Protein AF-A0A0F3GSR8-F1 (afdb_monomer_lite)

Foldseek 3Di:
DPDDDPDPCPVVVLVVVCVVVVWFEFEAEAAQPDDLCLAAWDFDQDPVVRDTDTDGHRQQTQEYEYEALVRYDPNNNVSSVCCVVVQWHDDPNDIGHHDPPHYYDYYHDPVPPVPDDDD

Organism: NCBI:txid29290

Secondary structure (DSSP, 8-state):
-----TTSSHHHHHHHHHHHHT--EEEEE--TT--HHHHHEEEEEETTTTEEEEEE-GGGSSEEEEETGGGS-HHHHHHHHHHHHHSEEEETTEEEEPPSS-EEEE---TT--TTPPP-

Radius of gyration: 15.31 Å; chains: 1; bounding box: 46×34×35 Å

Sequence (119 aa):
MIEDLPGLGKTTMAIGIAKSLGLGFGRVQCTSDLLPSDITGLSIYNKNKGEFEFHQGPIFNNIVLVDEINRATPKTQSALLEAMGEKQVTIEEKTYQLSRPFFVLATQNPLEQYGTFPL

pLDDT: mean 87.06, std 16.87, range [39.03, 98.31]

InterPro domains:
  IPR011703 ATPase, AAA-3 [PF07726] (1-119)
  IPR027417 P-loop containing nucleoside triphosphate hydrolase [G3DSA:3.40.50.300] (1-119)
  IPR027417 P-loop containing nucleoside triphosphate hydrolase [SSF52540] (3-117)
  IPR050764 CbbQ/NirQ/NorQ/GpvN [PTHR42759] (1-119)

Structure (mmCIF, N/CA/C/O backbone):
data_AF-A0A0F3GSR8-F1
#
_entry.id   AF-A0A0F3GSR8-F1
#
loop_
_atom_site.group_PDB
_atom_site.id
_atom_site.type_symbol
_atom_site.label_atom_id
_atom_site.label_alt_id
_atom_site.label_comp_id
_atom_site.label_asym_id
_atom_site.label_entity_id
_atom_site.label_seq_id
_atom_site.pdbx_PDB_ins_code
_atom_site.Cartn_x
_atom_site.Cartn_y
_atom_site.Cartn_z
_atom_site.occupancy
_atom_site.B_iso_or_equiv
_atom_site.auth_seq_id
_atom_site.auth_comp_id
_atom_site.auth_asym_id
_atom_site.auth_atom_id
_atom_site.pdbx_PDB_model_num
ATOM 1 N N . MET A 1 1 ? 15.807 -5.949 -3.031 1.00 44.47 1 MET A N 1
ATOM 2 C CA . MET A 1 1 ? 15.237 -5.289 -4.223 1.00 44.47 1 MET A CA 1
ATOM 3 C C . MET A 1 1 ? 15.493 -6.193 -5.412 1.00 44.47 1 MET A C 1
ATOM 5 O O . MET A 1 1 ? 16.563 -6.784 -5.461 1.00 44.47 1 MET A O 1
ATOM 9 N N . ILE A 1 2 ? 14.511 -6.382 -6.296 1.00 39.03 2 ILE A N 1
ATOM 10 C CA . ILE A 1 2 ? 14.761 -7.046 -7.580 1.00 39.03 2 ILE A CA 1
ATOM 11 C C . ILE A 1 2 ? 15.041 -5.919 -8.570 1.00 39.03 2 ILE A C 1
ATOM 13 O O . ILE A 1 2 ? 14.111 -5.334 -9.119 1.00 39.03 2 ILE A O 1
ATOM 17 N N . GLU A 1 3 ? 16.314 -5.575 -8.721 1.00 41.28 3 GLU A N 1
ATOM 18 C CA . GLU A 1 3 ? 16.779 -4.707 -9.801 1.00 41.28 3 GLU A CA 1
ATOM 19 C C . GLU A 1 3 ? 16.668 -5.501 -11.101 1.00 41.28 3 GLU A C 1
ATOM 21 O O . GLU A 1 3 ? 17.432 -6.441 -11.285 1.00 41.28 3 GLU A O 1
ATOM 26 N N . ASP A 1 4 ? 15.684 -5.214 -11.962 1.00 49.75 4 ASP A N 1
ATOM 27 C CA . ASP A 1 4 ? 15.815 -5.567 -13.381 1.00 49.75 4 ASP A CA 1
ATOM 28 C C . ASP A 1 4 ? 14.715 -5.002 -14.284 1.00 49.75 4 ASP A C 1
ATOM 30 O O . ASP A 1 4 ? 13.598 -4.736 -13.829 1.00 49.75 4 ASP A O 1
ATOM 34 N N . LEU A 1 5 ? 15.059 -4.894 -15.575 1.00 41.03 5 LEU A N 1
ATOM 35 C CA . LEU A 1 5 ? 14.320 -4.235 -16.658 1.00 41.03 5 LEU A CA 1
ATOM 36 C C . LEU A 1 5 ? 12.787 -4.469 -16.645 1.00 41.03 5 LEU A C 1
ATOM 38 O O . LEU A 1 5 ? 12.317 -5.596 -16.426 1.00 41.03 5 LEU A O 1
ATOM 42 N N . PRO A 1 6 ? 11.984 -3.432 -16.968 1.00 47.59 6 PRO A N 1
ATOM 43 C CA . PRO A 1 6 ? 10.538 -3.567 -17.134 1.00 47.59 6 PRO A CA 1
ATOM 44 C C . PRO A 1 6 ? 10.194 -4.613 -18.210 1.00 47.59 6 PRO A C 1
ATOM 46 O O . PRO A 1 6 ? 10.776 -4.623 -19.290 1.00 47.59 6 PRO A O 1
ATOM 49 N N . GLY A 1 7 ? 9.225 -5.494 -17.919 1.00 54.94 7 GLY A N 1
ATOM 50 C CA . GLY A 1 7 ? 8.676 -6.457 -18.892 1.00 54.94 7 GLY A CA 1
ATOM 51 C C . GLY A 1 7 ? 8.938 -7.947 -18.627 1.00 54.94 7 GLY A C 1
ATOM 52 O O . GLY A 1 7 ? 8.353 -8.784 -19.304 1.00 54.94 7 GLY A O 1
ATOM 53 N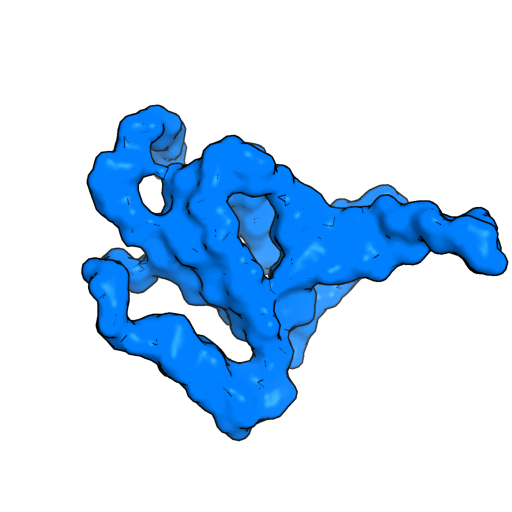 N . LEU A 1 8 ? 9.720 -8.323 -17.608 1.00 57.62 8 LEU A N 1
ATOM 54 C CA . LEU A 1 8 ? 10.067 -9.733 -17.319 1.00 57.62 8 LEU A CA 1
ATOM 55 C C . LEU A 1 8 ? 8.988 -10.536 -16.554 1.00 57.62 8 LEU A C 1
ATOM 57 O O . LEU A 1 8 ? 9.291 -11.501 -15.859 1.00 57.62 8 LEU A O 1
ATOM 61 N N . GLY A 1 9 ? 7.715 -10.138 -16.633 1.00 68.75 9 GLY A N 1
ATOM 62 C CA . GLY A 1 9 ? 6.607 -10.918 -16.067 1.00 68.75 9 GLY A CA 1
ATOM 63 C C . GLY A 1 9 ? 6.501 -10.923 -14.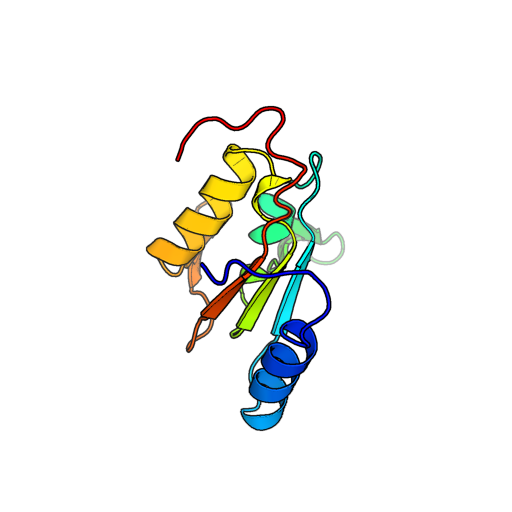536 1.00 68.75 9 GLY A C 1
ATOM 64 O O . GLY A 1 9 ? 5.733 -11.715 -13.998 1.00 68.75 9 GLY A O 1
ATOM 65 N N . LYS A 1 10 ? 7.204 -10.036 -13.815 1.00 73.44 10 LYS A N 1
ATOM 66 C CA . LYS A 1 10 ? 7.125 -9.929 -12.339 1.00 73.44 10 LYS A CA 1
ATOM 67 C C . LYS A 1 10 ? 5.693 -9.659 -11.858 1.00 73.44 10 LYS A C 1
ATOM 69 O O . LYS A 1 10 ? 5.228 -10.290 -10.914 1.00 73.44 10 LYS A O 1
ATOM 74 N N . THR A 1 11 ? 4.965 -8.796 -12.568 1.00 79.88 11 THR A N 1
ATOM 75 C CA . THR A 1 11 ? 3.533 -8.551 -12.342 1.00 79.88 11 THR A CA 1
ATOM 76 C C . THR A 1 11 ? 2.715 -9.824 -12.536 1.00 79.88 11 THR A C 1
ATOM 78 O O . THR A 1 11 ? 1.933 -10.197 -11.667 1.00 79.88 11 THR A O 1
ATOM 81 N N . THR A 1 12 ? 2.936 -10.534 -13.644 1.00 83.81 12 THR A N 1
ATOM 82 C CA . THR A 1 12 ? 2.255 -11.799 -13.949 1.00 83.81 12 THR A CA 1
ATOM 83 C C . THR A 1 12 ? 2.541 -12.862 -12.892 1.00 83.81 12 THR A C 1
ATOM 85 O O . THR A 1 12 ? 1.628 -13.564 -12.469 1.00 83.81 12 THR A O 1
ATOM 88 N N . MET A 1 13 ? 3.782 -12.948 -12.414 1.00 84.12 13 MET A N 1
ATOM 89 C CA . MET A 1 13 ? 4.193 -13.872 -11.362 1.00 84.12 13 MET A CA 1
ATOM 90 C C . MET A 1 13 ? 3.536 -13.527 -10.022 1.00 84.12 13 MET A C 1
ATOM 92 O O . MET A 1 13 ? 2.957 -14.410 -9.398 1.00 84.12 13 MET A O 1
ATOM 96 N N . ALA A 1 14 ? 3.556 -12.260 -9.596 1.00 85.88 14 ALA A N 1
ATOM 97 C CA . ALA A 1 14 ? 2.923 -11.830 -8.348 1.00 85.88 14 ALA A CA 1
ATOM 98 C C . ALA A 1 14 ? 1.408 -12.097 -8.352 1.00 85.88 14 ALA A C 1
ATOM 100 O O . ALA A 1 14 ? 0.872 -12.655 -7.394 1.00 85.88 14 ALA A O 1
ATOM 101 N N . ILE A 1 15 ? 0.731 -11.781 -9.462 1.00 87.81 15 ILE A N 1
ATOM 102 C CA . ILE A 1 15 ? -0.694 -12.082 -9.655 1.00 87.81 15 ILE A CA 1
ATOM 103 C C . ILE A 1 15 ? -0.931 -13.598 -9.676 1.00 87.81 15 ILE A C 1
ATOM 105 O O . ILE A 1 15 ? -1.897 -14.078 -9.086 1.00 87.81 15 ILE A O 1
ATOM 109 N N . GLY A 1 16 ? -0.061 -14.361 -10.344 1.00 89.69 16 GLY A N 1
ATOM 110 C CA . GLY A 1 16 ? -0.143 -15.818 -10.419 1.00 89.69 16 GLY A CA 1
ATOM 111 C C . GLY A 1 16 ? -0.030 -16.480 -9.047 1.00 89.69 16 GLY A C 1
ATOM 112 O O . GLY A 1 16 ? -0.853 -17.333 -8.718 1.00 89.69 16 GLY A O 1
ATOM 113 N N . ILE A 1 17 ? 0.926 -16.042 -8.223 1.00 87.81 17 ILE A N 1
ATOM 114 C CA . ILE A 1 17 ? 1.099 -16.512 -6.841 1.00 87.81 17 ILE A CA 1
ATOM 115 C C . ILE A 1 17 ? -0.133 -16.154 -6.010 1.00 87.81 17 ILE A C 1
ATOM 117 O O . ILE A 1 17 ? -0.684 -17.030 -5.346 1.00 87.81 17 ILE A O 1
ATOM 121 N N . ALA A 1 18 ? -0.600 -14.901 -6.084 1.00 92.06 18 ALA A N 1
ATOM 122 C CA . ALA A 1 18 ? -1.768 -14.453 -5.332 1.00 92.06 18 ALA A CA 1
ATOM 123 C C . ALA A 1 18 ? -2.997 -15.316 -5.647 1.00 92.06 18 ALA A C 1
ATOM 125 O O . ALA A 1 18 ? -3.610 -15.887 -4.749 1.00 92.06 18 ALA A O 1
ATOM 126 N N . LYS A 1 19 ? -3.300 -15.497 -6.938 1.00 92.44 19 LYS A N 1
ATOM 127 C CA . LYS A 1 19 ? -4.430 -16.318 -7.391 1.00 92.44 19 LYS A CA 1
ATOM 128 C C . LYS A 1 19 ? -4.290 -17.787 -7.003 1.00 92.44 19 LYS A C 1
ATOM 130 O O . LYS A 1 19 ? -5.264 -18.377 -6.550 1.00 92.44 19 LYS A O 1
ATOM 135 N N . SER A 1 20 ? -3.102 -18.369 -7.160 1.00 94.56 20 SER A N 1
ATOM 136 C CA . SER A 1 20 ? -2.877 -19.794 -6.869 1.00 94.56 20 SER A CA 1
ATOM 137 C C . SER A 1 20 ? -3.006 -20.115 -5.379 1.00 94.56 20 SER A C 1
ATOM 139 O O . SER A 1 20 ? -3.359 -21.235 -5.026 1.00 94.56 20 SER A O 1
ATOM 141 N N . LEU A 1 21 ? -2.734 -19.137 -4.511 1.00 94.50 21 LEU A N 1
ATOM 142 C CA . LEU A 1 21 ? -2.799 -19.283 -3.057 1.00 94.50 21 LEU A CA 1
ATOM 143 C C . LEU A 1 21 ? -4.061 -18.658 -2.434 1.00 94.50 21 LEU A C 1
ATOM 145 O O . LEU A 1 21 ? -4.200 -18.679 -1.214 1.00 94.50 21 LEU A O 1
ATOM 149 N N . GLY A 1 22 ? -4.970 -18.091 -3.237 1.00 95.31 22 GLY A N 1
ATOM 150 C CA . GLY A 1 22 ? -6.173 -17.409 -2.741 1.00 95.31 22 GLY A CA 1
ATOM 151 C C . GLY A 1 22 ? -5.885 -16.144 -1.920 1.00 95.31 22 GLY A C 1
ATOM 152 O O . GLY A 1 22 ? -6.653 -15.801 -1.026 1.00 95.31 22 GLY A O 1
ATOM 153 N N . LEU A 1 23 ? -4.768 -15.471 -2.193 1.00 96.75 23 LEU A N 1
ATOM 154 C CA . LEU A 1 23 ? -4.296 -14.292 -1.469 1.00 96.75 23 LEU A CA 1
ATOM 155 C C . LEU A 1 23 ? -4.759 -12.989 -2.138 1.00 96.75 23 LEU A C 1
ATOM 157 O O . LEU A 1 23 ? -4.874 -12.910 -3.363 1.00 96.75 23 LEU A O 1
ATOM 161 N N . GLY A 1 24 ? -4.965 -11.941 -1.334 1.00 96.44 24 GLY A N 1
ATOM 162 C CA . GLY A 1 24 ? -5.253 -10.593 -1.826 1.00 96.44 24 GLY A CA 1
ATOM 163 C C . GLY A 1 24 ? -4.070 -9.994 -2.592 1.00 96.44 24 GLY A C 1
ATOM 164 O O . GLY A 1 24 ? -2.912 -10.181 -2.208 1.00 96.44 24 GLY A O 1
ATOM 165 N N . PHE A 1 25 ? -4.362 -9.251 -3.660 1.00 96.25 25 PHE A N 1
ATOM 166 C CA . PHE A 1 25 ? -3.366 -8.578 -4.491 1.00 96.25 25 PHE A CA 1
ATOM 167 C C . PHE A 1 25 ? -3.653 -7.077 -4.577 1.00 96.25 25 PHE A C 1
ATOM 169 O O . PHE A 1 25 ? -4.735 -6.669 -4.996 1.00 96.25 25 PHE A O 1
ATOM 176 N N . GLY A 1 26 ? -2.657 -6.266 -4.227 1.00 95.44 26 GLY A N 1
ATOM 177 C CA . GLY A 1 26 ? -2.668 -4.815 -4.365 1.00 95.44 26 GLY A CA 1
ATOM 178 C C . GLY A 1 26 ? -1.597 -4.351 -5.347 1.00 95.44 26 GLY A C 1
ATOM 179 O O . GLY A 1 26 ? -0.545 -4.977 -5.480 1.00 95.44 26 GLY A O 1
ATOM 180 N N . ARG A 1 27 ? -1.843 -3.229 -6.024 1.00 95.12 27 ARG A N 1
ATOM 181 C CA . ARG A 1 27 ? -0.849 -2.575 -6.879 1.00 95.12 27 ARG A CA 1
ATOM 182 C C . ARG A 1 27 ? -0.800 -1.085 -6.578 1.00 95.12 27 ARG A C 1
ATOM 184 O O . ARG A 1 27 ? -1.844 -0.450 -6.481 1.00 95.12 27 ARG A O 1
ATOM 191 N N . VAL A 1 28 ? 0.409 -0.553 -6.471 1.00 95.50 28 VAL A N 1
ATOM 192 C CA . VAL A 1 28 ? 0.702 0.872 -6.332 1.00 95.50 28 VAL A CA 1
ATOM 193 C C . VAL A 1 28 ? 1.621 1.251 -7.480 1.00 95.50 28 VAL A C 1
ATOM 195 O O . VAL A 1 28 ? 2.680 0.653 -7.640 1.00 95.50 28 VAL A O 1
ATOM 198 N N . GLN A 1 29 ? 1.218 2.229 -8.280 1.00 94.38 29 GLN A N 1
ATOM 199 C CA . GLN A 1 29 ? 2.095 2.860 -9.257 1.00 94.38 29 GLN A CA 1
ATOM 200 C C . GLN A 1 29 ? 2.626 4.142 -8.627 1.00 94.38 29 GLN A C 1
ATOM 202 O O . GLN A 1 29 ? 1.842 5.029 -8.299 1.00 94.38 29 GLN A O 1
ATOM 207 N N . CYS A 1 30 ? 3.937 4.238 -8.441 1.00 94.25 30 CYS A N 1
ATOM 208 C CA . CYS A 1 30 ? 4.530 5.426 -7.856 1.00 94.25 30 CYS A CA 1
ATOM 209 C C . CYS A 1 30 ? 4.665 6.541 -8.894 1.00 94.25 30 CYS A C 1
ATOM 211 O O . CYS A 1 30 ? 5.151 6.342 -10.009 1.00 94.25 30 CYS A O 1
ATOM 213 N N . THR A 1 31 ? 4.219 7.724 -8.489 1.00 93.31 31 THR A N 1
ATOM 214 C CA . THR A 1 31 ? 4.311 8.993 -9.210 1.00 93.31 31 THR A CA 1
ATOM 215 C C . THR A 1 31 ? 4.708 10.085 -8.216 1.00 93.31 31 THR A C 1
ATOM 217 O O . THR A 1 31 ? 4.615 9.892 -6.998 1.00 93.31 31 THR A O 1
ATOM 220 N N . SER A 1 32 ? 5.168 11.234 -8.712 1.00 91.31 32 SER A N 1
ATOM 221 C CA . SER A 1 32 ? 5.641 12.334 -7.860 1.00 91.31 32 SER A CA 1
ATOM 222 C C . SER A 1 32 ? 4.535 12.990 -7.025 1.00 91.31 32 SER A C 1
ATOM 224 O O . SER A 1 32 ? 4.834 13.652 -6.034 1.00 91.31 32 SER A O 1
ATOM 226 N N . ASP A 1 33 ? 3.274 12.793 -7.403 1.00 93.56 33 ASP A N 1
ATOM 227 C CA . ASP A 1 33 ? 2.074 13.292 -6.733 1.00 93.56 33 ASP A CA 1
ATOM 228 C C . ASP A 1 33 ? 1.392 12.257 -5.820 1.00 93.56 33 ASP A C 1
ATOM 230 O O . ASP A 1 33 ? 0.451 12.611 -5.112 1.00 93.56 33 ASP A O 1
ATOM 234 N N . LEU A 1 34 ? 1.880 11.009 -5.779 1.00 96.06 34 LEU A N 1
ATOM 235 C CA . LEU A 1 34 ? 1.325 9.957 -4.924 1.00 96.06 34 LEU A CA 1
ATOM 236 C C . LEU A 1 34 ? 1.435 10.337 -3.439 1.00 96.06 34 LEU A C 1
ATOM 238 O O . LEU A 1 34 ? 2.538 10.565 -2.922 1.00 96.06 34 LEU A 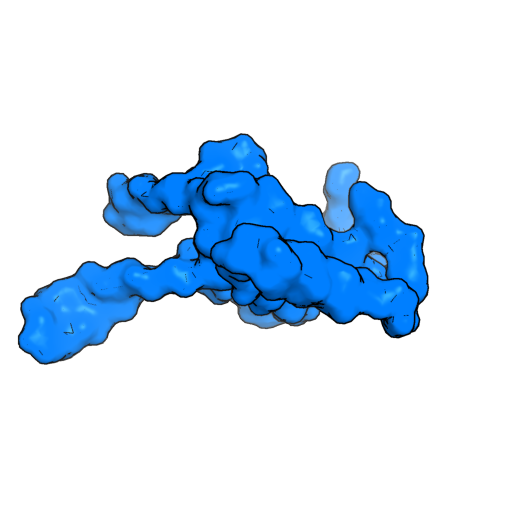O 1
ATOM 242 N N . LEU A 1 35 ? 0.309 10.337 -2.727 1.00 97.38 35 LEU A N 1
ATOM 243 C CA . LEU A 1 35 ? 0.248 10.660 -1.305 1.00 97.38 35 LEU A CA 1
ATOM 244 C C . LEU A 1 35 ? 0.432 9.404 -0.437 1.00 97.38 35 LEU A C 1
ATOM 246 O O . LEU A 1 35 ? 0.061 8.303 -0.844 1.00 97.38 35 LEU A O 1
ATOM 250 N N . PRO A 1 36 ? 0.928 9.540 0.811 1.00 97.50 36 PRO A N 1
ATOM 251 C CA . PRO A 1 36 ? 0.982 8.425 1.760 1.00 97.50 36 PRO A CA 1
ATOM 252 C C . PRO A 1 36 ? -0.363 7.700 1.933 1.00 97.50 36 PRO A C 1
ATOM 254 O O . PRO A 1 36 ? -0.401 6.472 1.941 1.00 97.50 36 PRO A O 1
ATOM 257 N N . SER A 1 37 ? -1.465 8.456 1.996 1.00 97.19 37 SER A N 1
ATOM 258 C CA . SER A 1 37 ? -2.830 7.934 2.143 1.00 97.19 37 SER A CA 1
ATOM 259 C C . SER A 1 37 ? -3.301 7.092 0.960 1.00 97.19 37 SER A C 1
ATOM 261 O O . SER A 1 37 ? -4.155 6.230 1.139 1.00 97.19 37 SER A O 1
ATOM 263 N N . ASP A 1 38 ? -2.738 7.284 -0.234 1.00 97.44 38 ASP A N 1
ATOM 264 C CA . ASP A 1 38 ? -3.067 6.445 -1.392 1.00 97.44 38 ASP A CA 1
ATOM 265 C C . ASP A 1 38 ? -2.503 5.022 -1.231 1.00 97.44 38 ASP A C 1
ATOM 267 O O . ASP A 1 38 ? -2.987 4.080 -1.856 1.00 97.44 38 ASP A O 1
ATOM 271 N N . ILE A 1 39 ? -1.500 4.848 -0.361 1.00 97.81 39 ILE A N 1
ATOM 272 C CA . ILE A 1 39 ? -0.911 3.553 -0.001 1.00 97.81 39 ILE A CA 1
ATOM 273 C C . ILE A 1 39 ? -1.569 2.995 1.261 1.00 97.81 39 ILE A C 1
ATOM 275 O O . ILE A 1 39 ? -1.978 1.830 1.285 1.00 97.81 39 ILE A O 1
ATOM 279 N N . THR A 1 40 ? -1.650 3.814 2.311 1.00 97.62 40 THR A N 1
ATOM 280 C CA . THR A 1 40 ? -2.072 3.402 3.657 1.00 97.62 40 THR A CA 1
ATOM 281 C C . THR A 1 40 ? -3.580 3.451 3.870 1.00 97.62 40 THR A C 1
ATOM 283 O O . THR A 1 40 ? -4.074 2.848 4.816 1.00 97.62 40 THR A O 1
ATOM 286 N N . GLY A 1 41 ? -4.331 4.108 2.991 1.00 96.94 41 GLY A N 1
ATOM 287 C CA . GLY A 1 41 ? -5.762 4.331 3.145 1.00 96.94 41 GLY A CA 1
ATOM 288 C C . GLY A 1 41 ? -6.094 5.657 3.824 1.00 96.94 41 GLY A C 1
ATOM 289 O O . GLY A 1 41 ? -5.226 6.389 4.304 1.00 96.94 41 GLY A O 1
ATOM 290 N N . LEU A 1 42 ? -7.389 5.963 3.861 1.00 95.75 42 LEU A N 1
ATOM 291 C CA . LEU A 1 42 ? -7.921 7.194 4.437 1.00 95.75 42 LEU A CA 1
ATOM 292 C C . LEU A 1 42 ? -9.309 6.981 5.039 1.00 95.75 42 LEU A C 1
ATOM 294 O O . LEU A 1 42 ? -10.052 6.088 4.633 1.00 95.75 42 LEU A O 1
ATOM 298 N N . SER A 1 43 ? -9.672 7.841 5.981 1.00 95.12 43 SER A N 1
ATOM 299 C CA . SER A 1 43 ? -11.033 7.929 6.499 1.00 95.12 43 SER A CA 1
ATOM 300 C C . SER A 1 43 ? -11.892 8.794 5.577 1.00 95.12 43 SER A C 1
ATOM 302 O O . SER A 1 43 ? -11.565 9.950 5.310 1.00 95.12 43 SER A O 1
ATOM 304 N N . ILE A 1 44 ? -13.009 8.250 5.094 1.00 93.62 44 ILE A N 1
ATOM 305 C CA . ILE A 1 44 ? -13.983 8.965 4.261 1.00 93.62 44 ILE A CA 1
ATOM 306 C C . ILE A 1 44 ? -15.270 9.141 5.058 1.00 93.62 44 ILE A C 1
ATOM 308 O O . ILE A 1 44 ? -15.784 8.201 5.660 1.00 93.62 44 ILE A O 1
ATOM 312 N N . TYR A 1 45 ? -15.815 10.357 5.058 1.00 94.44 45 TYR A N 1
ATOM 313 C CA . TYR A 1 45 ? -17.074 10.630 5.739 1.00 94.44 45 TYR A CA 1
ATOM 314 C C . TYR A 1 45 ? -18.259 10.006 4.990 1.00 94.44 45 TYR A C 1
ATOM 316 O O . TYR A 1 45 ? -18.611 10.422 3.880 1.00 94.44 45 TYR A O 1
ATOM 324 N N . ASN A 1 46 ? -18.910 9.028 5.615 1.00 94.62 46 ASN A N 1
ATOM 325 C CA . ASN A 1 46 ? -20.101 8.376 5.095 1.00 94.62 46 ASN A CA 1
ATOM 326 C C . ASN A 1 46 ? -21.353 9.151 5.528 1.00 94.62 46 ASN A C 1
ATOM 328 O O . ASN A 1 46 ? -21.852 8.992 6.642 1.00 94.62 46 ASN A O 1
ATOM 332 N N . LYS A 1 47 ? -21.905 9.965 4.619 1.00 94.44 47 LYS A N 1
ATOM 333 C CA . LYS A 1 47 ? -23.080 10.816 4.893 1.00 94.44 47 LYS A CA 1
ATOM 334 C C . LYS A 1 47 ? -24.319 10.045 5.357 1.00 94.44 47 LYS A C 1
ATOM 336 O O . LYS A 1 47 ? -25.110 10.599 6.107 1.00 94.44 47 LYS A O 1
ATOM 341 N N . ASN A 1 48 ? -24.492 8.795 4.922 1.00 95.25 48 ASN A N 1
ATOM 342 C CA . ASN A 1 48 ? -25.666 7.994 5.282 1.00 95.25 48 ASN A CA 1
ATOM 343 C C . ASN A 1 48 ? -25.593 7.490 6.728 1.00 95.25 48 ASN A C 1
ATOM 345 O O . ASN A 1 48 ? -26.622 7.355 7.382 1.00 95.25 48 ASN A O 1
ATOM 349 N N . LYS A 1 49 ? -24.379 7.205 7.213 1.00 94.19 49 LYS A N 1
ATOM 350 C CA . LYS A 1 49 ? -24.127 6.718 8.576 1.00 94.19 49 LYS A CA 1
ATOM 351 C C . LYS A 1 49 ? -23.761 7.840 9.554 1.00 94.19 49 LYS A C 1
ATOM 353 O O . LYS A 1 49 ? -23.845 7.649 10.760 1.00 94.19 49 LYS A O 1
ATOM 358 N N . GLY A 1 50 ? -23.364 9.005 9.041 1.00 95.12 50 GLY A N 1
ATOM 359 C CA . GLY A 1 50 ? -22.924 10.141 9.847 1.00 95.12 50 GLY A CA 1
ATOM 360 C C . GLY A 1 50 ? -21.550 9.947 10.496 1.00 95.12 50 GLY A C 1
ATOM 361 O O . GLY A 1 50 ? -21.228 10.663 11.440 1.00 95.12 50 GLY A O 1
ATOM 362 N N . GLU A 1 51 ? -20.741 9.006 10.003 1.00 94.50 51 GLU A N 1
ATOM 363 C CA . GLU A 1 51 ? -19.460 8.611 10.599 1.00 94.50 51 GLU A CA 1
ATOM 364 C C . GLU A 1 51 ? -18.321 8.586 9.569 1.00 94.50 51 GLU A C 1
ATOM 366 O O . GLU A 1 51 ? -18.553 8.500 8.361 1.00 94.50 51 GLU A O 1
ATOM 371 N N . PHE A 1 52 ? -17.081 8.653 10.054 1.00 92.81 52 PHE A N 1
ATOM 372 C CA . PHE A 1 52 ? -15.889 8.409 9.243 1.00 92.81 52 PHE A CA 1
ATOM 373 C C . PHE A 1 52 ? -15.643 6.903 9.115 1.00 92.81 52 PHE A C 1
ATOM 375 O O . PHE A 1 52 ? -15.494 6.201 10.115 1.00 92.81 52 PHE A O 1
ATOM 382 N N . GLU A 1 53 ? -15.586 6.417 7.878 1.00 94.38 53 GLU A N 1
ATOM 383 C CA . GLU A 1 53 ? -15.331 5.020 7.541 1.00 94.38 53 GLU A CA 1
ATOM 384 C C . GLU A 1 53 ? -13.918 4.890 6.972 1.00 94.38 53 GLU A C 1
ATOM 386 O O . GLU A 1 53 ? -13.531 5.627 6.063 1.00 94.38 53 GLU A O 1
ATOM 391 N N . PHE A 1 54 ? -13.124 3.975 7.526 1.00 95.56 54 PHE A N 1
ATOM 392 C CA . PHE A 1 54 ? -11.767 3.752 7.045 1.00 95.56 54 PHE A CA 1
ATOM 393 C C . PHE A 1 54 ? -11.785 2.938 5.751 1.00 95.56 54 PHE A C 1
ATOM 395 O O . PHE A 1 54 ? -12.222 1.787 5.728 1.00 95.56 54 PHE A O 1
ATOM 402 N N . HIS A 1 55 ? -11.255 3.528 4.684 1.00 96.31 55 HIS A N 1
ATOM 403 C CA . HIS A 1 55 ? -11.013 2.861 3.417 1.00 96.31 55 HIS A CA 1
ATOM 404 C C . HIS A 1 55 ? -9.560 2.406 3.359 1.00 96.31 55 HIS A C 1
ATOM 406 O O . HIS A 1 55 ? -8.639 3.217 3.243 1.00 96.31 55 HIS A O 1
ATOM 412 N N . GLN A 1 56 ? -9.373 1.090 3.437 1.00 97.56 56 GLN A N 1
ATOM 413 C CA . GLN A 1 56 ? -8.062 0.457 3.360 1.00 97.56 56 GLN A CA 1
ATOM 414 C C . GLN A 1 56 ? -7.377 0.757 2.026 1.00 97.56 56 GLN A C 1
ATOM 416 O O . GLN A 1 56 ? -7.958 0.563 0.957 1.00 97.56 56 GLN A O 1
ATOM 421 N N . GLY A 1 57 ? -6.119 1.191 2.101 1.00 97.94 57 GLY A N 1
ATOM 422 C CA . GLY A 1 57 ? -5.268 1.335 0.927 1.00 97.94 57 GLY A CA 1
ATOM 423 C C . GLY A 1 57 ? -4.738 -0.012 0.411 1.00 97.94 57 GLY A C 1
ATOM 424 O O . GLY A 1 57 ? -4.906 -1.054 1.057 1.00 97.94 57 GLY A O 1
ATOM 425 N N . PRO A 1 58 ? -4.044 -0.023 -0.741 1.00 97.94 58 PRO A N 1
ATOM 426 C CA . PRO A 1 58 ? -3.520 -1.241 -1.357 1.00 97.94 58 PRO A CA 1
ATOM 427 C C . PRO A 1 58 ? -2.600 -2.058 -0.445 1.00 97.94 58 PRO A C 1
ATOM 429 O O . PRO A 1 58 ? -2.521 -3.277 -0.619 1.00 97.94 58 PRO A O 1
ATOM 432 N N . ILE A 1 59 ? -1.947 -1.414 0.534 1.00 97.75 59 ILE A N 1
ATOM 433 C CA . ILE A 1 59 ? -1.009 -2.052 1.465 1.00 97.75 59 ILE A CA 1
ATOM 434 C C . ILE A 1 59 ? -1.644 -3.152 2.328 1.00 97.75 59 ILE A C 1
ATOM 436 O O . ILE A 1 59 ? -0.938 -4.012 2.837 1.00 97.75 59 ILE A O 1
ATOM 440 N N . PHE A 1 60 ? -2.973 -3.175 2.463 1.00 98.31 60 PHE A N 1
ATOM 441 C CA . PHE A 1 60 ? -3.683 -4.205 3.229 1.00 98.31 60 PH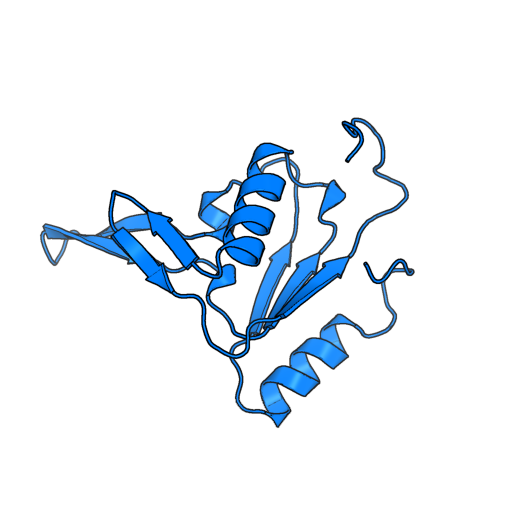E A CA 1
ATOM 442 C C . PHE A 1 60 ? -3.838 -5.541 2.489 1.00 98.31 60 PHE A C 1
ATOM 444 O O . PHE A 1 60 ? -4.331 -6.506 3.074 1.00 98.31 60 PHE A O 1
ATOM 451 N N . ASN A 1 61 ? -3.398 -5.642 1.233 1.00 97.94 61 ASN A N 1
ATOM 452 C CA . ASN A 1 61 ? -3.357 -6.913 0.511 1.00 97.94 61 ASN A CA 1
ATOM 453 C C . ASN A 1 61 ? -2.187 -7.795 0.966 1.00 97.94 61 ASN A C 1
ATOM 455 O O . ASN A 1 61 ? -1.165 -7.311 1.441 1.00 97.94 61 ASN A O 1
ATOM 459 N N . ASN A 1 62 ? -2.313 -9.108 0.771 1.00 97.25 62 ASN A N 1
ATOM 460 C CA . ASN A 1 62 ? -1.250 -10.062 1.084 1.00 97.25 62 ASN A CA 1
ATOM 461 C C . ASN A 1 62 ? -0.012 -9.882 0.199 1.00 97.25 62 ASN A C 1
ATOM 463 O O . ASN A 1 62 ? 1.111 -10.032 0.669 1.00 97.25 62 ASN A O 1
ATOM 467 N N . ILE A 1 63 ? -0.216 -9.607 -1.090 1.00 95.94 63 ILE A N 1
ATOM 468 C CA . ILE A 1 63 ? 0.850 -9.355 -2.058 1.00 95.94 63 ILE A CA 1
ATOM 469 C C . ILE A 1 63 ? 0.633 -7.967 -2.644 1.00 95.94 63 ILE A C 1
ATOM 471 O O . ILE A 1 63 ? -0.409 -7.704 -3.239 1.00 95.94 63 ILE A O 1
ATOM 475 N N . VAL A 1 64 ? 1.621 -7.090 -2.500 1.00 96.56 64 VAL A N 1
ATOM 476 C CA . VAL A 1 64 ? 1.567 -5.720 -3.013 1.00 96.56 64 VAL A CA 1
ATOM 477 C C . VAL A 1 64 ? 2.688 -5.514 -4.020 1.00 96.56 64 VAL A C 1
ATOM 479 O O . VAL A 1 64 ? 3.864 -5.644 -3.685 1.00 96.56 64 VAL A O 1
ATOM 482 N N . LEU A 1 65 ? 2.332 -5.196 -5.262 1.00 95.00 65 LEU A N 1
ATOM 483 C CA . LEU A 1 65 ? 3.284 -4.753 -6.277 1.00 95.00 65 LEU A CA 1
ATOM 484 C C . LEU A 1 65 ? 3.409 -3.227 -6.223 1.00 95.00 65 LEU A C 1
ATOM 486 O O . LEU A 1 65 ? 2.419 -2.529 -6.422 1.00 95.00 65 LEU A O 1
ATOM 490 N N . VAL A 1 66 ? 4.612 -2.720 -5.981 1.00 95.19 66 VAL A N 1
ATOM 491 C CA . VAL A 1 66 ? 4.939 -1.291 -5.960 1.00 95.19 66 VAL A CA 1
ATOM 492 C C . VAL A 1 66 ? 5.821 -0.987 -7.161 1.00 95.19 66 VAL A C 1
ATOM 494 O O . VAL A 1 66 ? 7.002 -1.330 -7.182 1.00 95.19 66 VAL A O 1
ATOM 497 N N . ASP A 1 67 ? 5.242 -0.375 -8.181 1.00 92.19 67 ASP A N 1
ATOM 498 C CA . ASP A 1 67 ? 5.959 -0.046 -9.402 1.00 92.19 67 ASP A CA 1
ATOM 499 C C . ASP A 1 67 ? 6.658 1.308 -9.293 1.00 92.19 67 ASP A C 1
ATOM 501 O O . ASP A 1 67 ? 6.049 2.295 -8.889 1.00 92.19 67 ASP A O 1
ATOM 505 N N . GLU A 1 68 ? 7.933 1.336 -9.686 1.00 90.94 68 GLU A N 1
ATOM 506 C CA . GLU A 1 68 ? 8.773 2.535 -9.763 1.00 90.94 68 GLU A CA 1
ATOM 507 C C . GLU A 1 68 ? 8.869 3.321 -8.442 1.00 90.94 68 GLU A C 1
ATOM 509 O O . GLU A 1 68 ? 8.724 4.541 -8.418 1.00 90.94 68 GLU A O 1
ATOM 514 N N . ILE A 1 69 ? 9.138 2.632 -7.325 1.00 92.12 69 ILE A N 1
ATOM 515 C CA . ILE A 1 69 ? 9.133 3.209 -5.963 1.00 92.12 69 ILE A CA 1
ATOM 516 C C . ILE A 1 69 ? 9.969 4.495 -5.831 1.00 92.12 69 ILE A C 1
ATOM 518 O O . ILE A 1 69 ? 9.612 5.385 -5.063 1.00 92.12 69 ILE A O 1
ATOM 522 N N . ASN A 1 70 ? 11.039 4.631 -6.619 1.00 88.62 70 ASN A N 1
ATOM 523 C CA . ASN A 1 70 ? 11.904 5.810 -6.641 1.00 88.62 70 ASN A CA 1
ATOM 524 C C . ASN A 1 70 ? 11.234 7.083 -7.195 1.00 88.62 70 ASN A C 1
ATOM 526 O O . ASN A 1 70 ? 11.780 8.165 -7.010 1.00 88.62 70 ASN A O 1
ATOM 530 N N . ARG A 1 71 ? 10.060 6.973 -7.828 1.00 92.25 71 ARG A N 1
ATOM 531 C CA . ARG A 1 71 ? 9.254 8.107 -8.317 1.00 92.25 71 ARG A CA 1
ATOM 532 C C . ARG A 1 71 ? 8.378 8.729 -7.235 1.00 92.25 71 ARG A C 1
ATOM 534 O O . ARG A 1 71 ? 7.916 9.855 -7.401 1.00 92.25 71 ARG A O 1
ATOM 541 N N . ALA A 1 72 ? 8.124 8.003 -6.144 1.00 92.81 72 ALA A N 1
ATOM 542 C CA . ALA A 1 72 ? 7.355 8.525 -5.022 1.00 92.81 72 ALA A CA 1
ATOM 543 C C . ALA A 1 72 ? 8.203 9.492 -4.189 1.00 92.81 72 ALA A C 1
ATOM 545 O O . ALA A 1 72 ? 9.414 9.314 -4.049 1.00 92.81 72 ALA A O 1
ATOM 546 N N . THR A 1 73 ? 7.559 10.480 -3.566 1.00 94.69 73 THR A N 1
ATOM 547 C CA . THR A 1 73 ? 8.247 11.383 -2.632 1.00 94.69 73 THR A CA 1
ATOM 548 C C . THR A 1 73 ? 8.852 10.609 -1.450 1.00 94.69 73 THR A C 1
ATOM 550 O O . THR A 1 73 ? 8.297 9.574 -1.063 1.00 94.69 73 THR A O 1
ATOM 553 N N . PRO A 1 74 ? 9.923 11.112 -0.799 1.00 93.81 74 PRO A N 1
ATOM 554 C CA . PRO A 1 74 ? 10.491 10.466 0.386 1.00 93.81 74 PRO A CA 1
ATOM 555 C C . PRO A 1 74 ? 9.447 10.185 1.469 1.00 93.81 74 PRO A C 1
ATOM 557 O O . PRO A 1 74 ? 9.430 9.102 2.038 1.00 93.81 74 PRO A O 1
ATOM 560 N N . LYS A 1 75 ? 8.504 11.111 1.687 1.00 95.81 75 LYS A N 1
ATOM 561 C CA . LYS A 1 75 ? 7.413 10.942 2.657 1.00 95.81 75 LYS A CA 1
ATOM 562 C C . LYS A 1 75 ? 6.519 9.741 2.326 1.00 95.81 75 LYS A C 1
ATOM 564 O O . LYS A 1 75 ? 6.146 8.985 3.219 1.00 95.81 75 LYS A O 1
ATOM 569 N N . THR A 1 76 ? 6.178 9.562 1.053 1.00 96.31 76 THR A N 1
ATOM 570 C CA . THR A 1 76 ? 5.353 8.441 0.581 1.00 96.31 76 THR A CA 1
ATOM 571 C C . THR A 1 76 ? 6.116 7.117 0.664 1.00 96.31 76 THR A C 1
ATOM 573 O O . THR A 1 76 ? 5.551 6.113 1.098 1.00 96.31 76 THR A O 1
ATOM 576 N N . GLN A 1 77 ? 7.413 7.117 0.338 1.00 95.19 77 GLN A N 1
ATOM 577 C CA . GLN A 1 77 ? 8.276 5.947 0.530 1.00 95.19 77 GLN A CA 1
ATOM 578 C C . GLN A 1 77 ? 8.400 5.569 2.013 1.00 95.19 77 GLN A C 1
ATOM 580 O O . GLN A 1 77 ? 8.258 4.397 2.351 1.00 95.19 77 GLN A O 1
ATOM 585 N N . SER A 1 78 ? 8.596 6.542 2.910 1.00 96.06 78 SER A N 1
ATOM 586 C CA . SER A 1 78 ? 8.649 6.303 4.356 1.00 96.06 78 SER A CA 1
ATOM 587 C C . SER A 1 78 ? 7.368 5.661 4.878 1.00 96.06 78 SER A C 1
ATOM 589 O O . SER A 1 78 ? 7.458 4.687 5.612 1.00 96.06 78 SER A O 1
ATOM 591 N N . ALA A 1 79 ? 6.190 6.130 4.454 1.00 96.88 79 ALA A N 1
ATOM 592 C CA . ALA A 1 79 ? 4.917 5.541 4.876 1.00 96.88 79 ALA A CA 1
ATOM 593 C C . ALA A 1 79 ? 4.767 4.071 4.440 1.00 96.88 79 ALA A C 1
ATOM 595 O O . ALA A 1 79 ? 4.298 3.231 5.209 1.00 96.88 79 ALA A O 1
ATOM 596 N N . LEU A 1 80 ? 5.202 3.740 3.219 1.00 96.94 80 LEU A N 1
ATOM 597 C CA . LEU A 1 80 ? 5.249 2.359 2.740 1.00 96.94 80 LEU A CA 1
ATOM 598 C C . LEU A 1 80 ? 6.214 1.504 3.580 1.00 96.94 80 LEU A C 1
ATOM 600 O O . LEU A 1 80 ? 5.855 0.406 4.003 1.00 96.94 80 LEU A O 1
ATOM 604 N N . LEU A 1 81 ? 7.429 2.000 3.825 1.00 96.06 81 LEU A N 1
ATOM 605 C CA . LEU A 1 81 ? 8.458 1.282 4.582 1.00 96.06 81 LEU A CA 1
ATOM 606 C C . LEU A 1 81 ? 8.073 1.090 6.052 1.00 96.06 81 LEU A C 1
ATOM 608 O O . LEU A 1 81 ? 8.310 0.016 6.597 1.00 96.06 81 LEU A O 1
ATOM 612 N N . GLU A 1 82 ? 7.442 2.084 6.672 1.00 96.94 82 GLU A N 1
ATOM 613 C CA . GLU A 1 82 ? 6.905 2.001 8.031 1.00 96.94 82 GLU A CA 1
ATOM 614 C C . GLU A 1 82 ? 5.842 0.904 8.118 1.00 96.94 82 GLU A C 1
ATOM 616 O O . GLU A 1 82 ? 5.970 -0.012 8.929 1.00 96.94 82 GLU A O 1
ATOM 621 N N . ALA A 1 83 ? 4.864 0.901 7.204 1.00 97.44 83 ALA A N 1
ATOM 622 C CA . ALA A 1 83 ? 3.854 -0.154 7.143 1.00 97.44 83 ALA A CA 1
ATOM 623 C C . ALA A 1 83 ? 4.486 -1.546 6.950 1.00 97.44 83 ALA A C 1
ATOM 625 O O . ALA A 1 83 ? 4.067 -2.535 7.558 1.00 97.44 83 ALA A O 1
ATOM 626 N N . MET A 1 84 ? 5.536 -1.636 6.127 1.00 96.62 84 MET A N 1
ATOM 627 C CA . MET A 1 84 ? 6.289 -2.872 5.919 1.00 96.62 84 MET A CA 1
ATOM 628 C C . MET A 1 84 ? 7.079 -3.315 7.151 1.00 96.62 84 MET A C 1
ATOM 630 O O . MET A 1 84 ? 7.176 -4.525 7.373 1.00 96.62 84 MET A O 1
ATOM 634 N N . GLY A 1 85 ? 7.670 -2.386 7.901 1.00 96.44 85 GLY A N 1
ATOM 635 C CA . GLY A 1 85 ? 8.459 -2.664 9.099 1.00 96.44 85 GLY A CA 1
ATOM 636 C C . GLY A 1 85 ? 7.576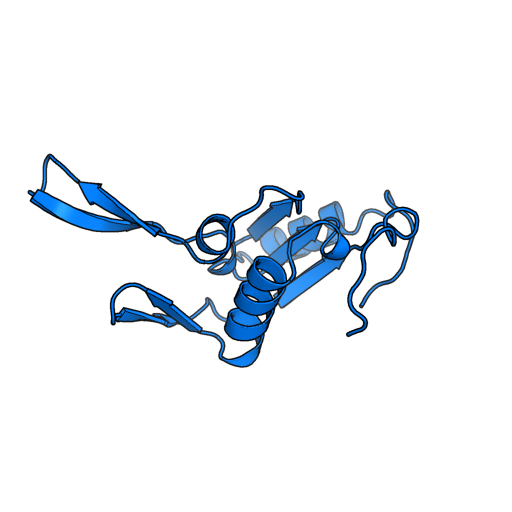 -3.084 10.266 1.00 96.44 85 GLY A C 1
ATOM 637 O O . GLY A 1 85 ? 7.771 -4.156 10.835 1.00 96.44 85 GLY A O 1
ATOM 638 N N . GLU A 1 86 ? 6.544 -2.292 10.536 1.00 97.38 86 GLU A N 1
ATOM 639 C CA . GLU A 1 86 ? 5.650 -2.461 11.682 1.00 97.38 86 GLU A CA 1
ATOM 640 C C . GLU A 1 86 ? 4.541 -3.496 11.437 1.00 97.38 86 GLU A C 1
ATOM 642 O O . GLU A 1 86 ? 3.889 -3.955 12.373 1.00 97.38 86 GLU A O 1
ATOM 647 N N . LYS A 1 87 ? 4.308 -3.891 10.176 1.00 97.69 87 LYS A N 1
ATOM 648 C CA . LYS A 1 87 ? 3.211 -4.795 9.764 1.00 97.69 87 LYS A CA 1
ATOM 649 C C . LYS A 1 87 ? 1.821 -4.292 10.166 1.00 97.69 87 LYS A C 1
ATOM 6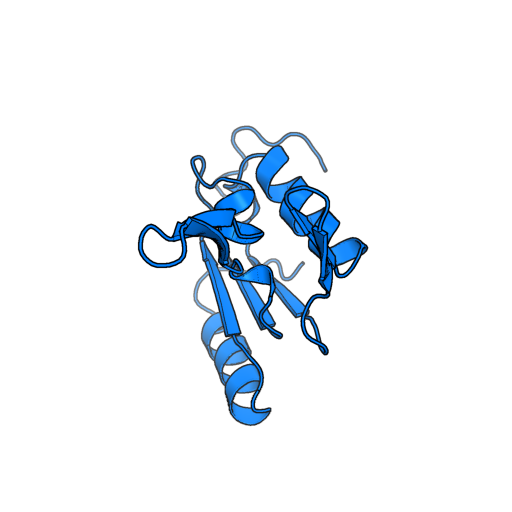51 O O . LYS A 1 87 ? 0.872 -5.074 10.267 1.00 97.69 87 LYS A O 1
ATOM 656 N N . GLN A 1 88 ? 1.694 -2.985 10.342 1.00 97.69 88 GLN A N 1
ATOM 657 C CA . GLN A 1 88 ? 0.471 -2.297 10.719 1.00 97.69 88 GLN A CA 1
ATOM 658 C C . GLN A 1 88 ? 0.499 -0.864 10.191 1.00 97.69 88 GLN A C 1
ATOM 660 O O . GLN A 1 88 ? 1.553 -0.337 9.845 1.00 97.69 88 GLN A O 1
ATOM 665 N N . VAL A 1 89 ? -0.665 -0.230 10.158 1.00 97.69 89 VAL A N 1
ATOM 666 C CA . VAL A 1 89 ? -0.832 1.177 9.791 1.00 97.69 89 VAL A CA 1
ATOM 667 C C . VAL A 1 89 ? -1.718 1.835 10.834 1.00 97.69 89 VAL A C 1
ATOM 669 O O . VAL A 1 89 ? -2.758 1.282 11.188 1.00 97.69 89 VAL A O 1
ATOM 672 N N . THR A 1 90 ? -1.343 3.027 11.292 1.00 95.62 90 THR A N 1
ATOM 673 C CA . THR A 1 90 ? -2.161 3.820 12.217 1.00 95.62 90 THR A CA 1
ATOM 674 C C . THR A 1 90 ? -2.752 5.028 11.501 1.00 95.62 90 THR A C 1
ATOM 676 O O . THR A 1 90 ? -2.016 5.837 10.945 1.00 95.62 90 THR A O 1
ATOM 679 N N . ILE A 1 91 ? -4.079 5.158 11.536 1.00 94.06 91 ILE A N 1
ATOM 680 C CA . ILE A 1 91 ? -4.845 6.275 10.969 1.00 94.06 91 ILE A CA 1
ATOM 681 C C . ILE A 1 91 ? -5.778 6.796 12.059 1.00 94.06 91 ILE A C 1
ATOM 683 O O . ILE A 1 91 ? -6.531 6.010 12.628 1.00 94.06 91 ILE A O 1
ATOM 687 N N . GLU A 1 92 ? -5.727 8.102 12.344 1.00 89.12 92 GLU A N 1
ATOM 688 C CA . GLU A 1 92 ? -6.631 8.770 13.301 1.00 89.12 92 GLU A CA 1
ATOM 689 C C . GLU A 1 92 ? -6.753 8.001 14.632 1.00 89.12 92 GLU A C 1
ATOM 691 O O . GLU A 1 92 ? -7.846 7.667 15.083 1.00 89.12 92 GLU A O 1
ATOM 696 N N . GLU A 1 93 ? -5.601 7.663 15.225 1.00 89.94 93 GLU A N 1
ATOM 697 C CA . GLU A 1 93 ? -5.471 6.934 16.503 1.00 89.94 93 GLU A CA 1
ATOM 698 C C . GLU A 1 93 ? -5.905 5.457 16.478 1.00 89.94 93 GLU A C 1
ATOM 700 O O . GLU A 1 93 ? -5.789 4.759 17.486 1.00 89.94 93 GLU A O 1
ATOM 705 N N . LYS A 1 94 ? -6.344 4.933 15.328 1.00 95.12 94 LYS A N 1
ATOM 706 C CA . LYS A 1 94 ? -6.673 3.514 15.152 1.00 95.12 94 LYS A CA 1
ATOM 707 C C . LYS A 1 94 ? -5.585 2.792 14.375 1.00 95.12 94 LYS A C 1
ATOM 709 O O . LYS A 1 94 ? -5.248 3.169 13.255 1.00 95.12 94 LYS A O 1
ATOM 714 N N . THR A 1 95 ? -5.074 1.715 14.959 1.00 97.00 95 THR A N 1
ATOM 715 C CA . THR A 1 95 ? -4.079 0.845 14.330 1.00 97.00 95 THR A CA 1
ATOM 716 C C . THR A 1 95 ? -4.751 -0.355 13.675 1.00 97.00 95 THR A C 1
ATOM 718 O O . THR A 1 95 ? -5.506 -1.091 14.311 1.00 97.00 95 THR A O 1
ATOM 721 N N . TYR A 1 96 ? -4.431 -0.583 12.407 1.00 97.81 96 TYR A N 1
ATOM 722 C CA . TYR A 1 96 ? -4.933 -1.681 11.594 1.00 97.81 96 TYR A CA 1
ATOM 723 C C . TYR A 1 96 ? -3.777 -2.605 11.213 1.00 97.81 96 TYR A C 1
ATOM 725 O O . TYR A 1 96 ? -2.751 -2.157 10.704 1.00 97.81 96 TYR A O 1
ATOM 733 N N . GLN A 1 97 ? -3.945 -3.903 11.450 1.00 98.25 97 GLN A N 1
ATOM 734 C CA . GLN A 1 97 ? -2.943 -4.911 11.103 1.00 98.25 97 GLN A CA 1
ATOM 735 C C . GLN A 1 97 ? -2.973 -5.214 9.601 1.00 98.25 97 GLN A C 1
ATOM 737 O O . GLN A 1 97 ? -4.050 -5.304 9.008 1.00 98.25 97 GLN A O 1
ATOM 742 N N . LEU A 1 98 ? -1.800 -5.411 8.995 1.00 98.19 98 LEU A N 1
ATOM 743 C CA . LEU A 1 98 ? -1.711 -5.874 7.609 1.00 98.19 98 LEU A CA 1
ATOM 744 C C . LEU A 1 98 ? -2.062 -7.366 7.502 1.00 98.19 98 LEU A C 1
ATOM 746 O O . LEU A 1 98 ? -1.850 -8.151 8.434 1.00 98.19 98 LEU A O 1
ATOM 750 N N . SER A 1 99 ? -2.577 -7.766 6.339 1.00 96.94 99 SER A N 1
ATOM 751 C CA . SER A 1 99 ? -2.947 -9.157 6.053 1.00 96.94 99 SER A CA 1
ATOM 752 C C . SER A 1 99 ? -1.753 -10.102 6.165 1.00 96.94 99 SER A C 1
ATOM 754 O O . SER A 1 99 ? -0.649 -9.758 5.764 1.00 96.94 99 SER A O 1
ATOM 756 N N . ARG A 1 100 ? -1.956 -11.328 6.663 1.00 94.75 100 ARG A N 1
ATOM 757 C CA . ARG A 1 100 ? -0.897 -12.349 6.752 1.00 94.75 100 ARG A CA 1
ATOM 758 C C . ARG A 1 100 ? -1.192 -13.517 5.800 1.00 94.75 100 ARG A C 1
ATOM 760 O O . ARG A 1 100 ? -2.323 -13.996 5.803 1.00 94.75 100 ARG A O 1
ATOM 767 N N . PRO A 1 101 ? -0.209 -13.996 5.014 1.00 95.12 101 PRO A N 1
ATOM 768 C CA . PRO A 1 101 ? 1.146 -13.455 4.876 1.00 95.12 101 PRO A CA 1
ATOM 769 C C . PRO A 1 101 ? 1.161 -12.100 4.142 1.00 95.12 101 PRO A C 1
ATOM 771 O O . PRO A 1 101 ? 0.218 -11.800 3.411 1.00 95.12 101 PRO A O 1
ATOM 774 N N . PHE A 1 102 ? 2.225 -11.314 4.344 1.00 96.00 102 PHE A N 1
ATOM 775 C CA . PHE A 1 102 ? 2.404 -9.982 3.754 1.00 96.00 102 PHE A CA 1
ATOM 776 C C . PHE A 1 102 ? 3.729 -9.880 2.990 1.00 96.00 102 PHE A C 1
ATOM 778 O O . PHE A 1 102 ? 4.799 -10.023 3.589 1.00 96.00 102 PHE A O 1
ATOM 785 N N . PHE A 1 103 ? 3.660 -9.581 1.695 1.00 93.06 103 PHE A N 1
ATOM 786 C CA . PHE A 1 103 ? 4.809 -9.439 0.808 1.00 93.06 103 PHE A CA 1
ATOM 787 C C . PHE A 1 103 ? 4.679 -8.203 -0.076 1.00 93.06 103 PHE A C 1
ATOM 789 O O . PHE A 1 103 ? 3.631 -7.957 -0.670 1.00 93.06 103 PHE A O 1
ATOM 796 N N . VAL A 1 104 ? 5.785 -7.476 -0.227 1.00 93.69 104 VAL A N 1
ATOM 797 C CA . VAL A 1 104 ? 5.897 -6.355 -1.162 1.00 93.69 104 VAL A CA 1
ATOM 798 C C . VAL A 1 104 ? 6.930 -6.700 -2.226 1.00 93.69 104 VAL A C 1
ATOM 800 O O . VAL A 1 104 ? 8.061 -7.065 -1.904 1.00 93.69 104 VAL A O 1
ATOM 803 N N . LEU A 1 105 ? 6.548 -6.573 -3.493 1.00 92.06 105 LEU A N 1
ATOM 804 C CA . LEU A 1 105 ? 7.460 -6.600 -4.629 1.00 92.06 105 LEU A CA 1
ATOM 805 C C . LEU A 1 105 ? 7.589 -5.173 -5.145 1.00 92.06 105 LEU A C 1
ATOM 807 O O . LEU A 1 105 ? 6.602 -4.614 -5.604 1.00 92.06 105 LEU A O 1
ATOM 811 N N . ALA A 1 106 ? 8.784 -4.593 -5.077 1.00 90.69 106 ALA A N 1
ATOM 812 C CA . ALA A 1 106 ? 9.033 -3.242 -5.570 1.00 90.69 106 ALA A CA 1
ATOM 813 C C . ALA A 1 106 ? 9.901 -3.262 -6.834 1.00 90.69 106 ALA A C 1
ATOM 815 O O . ALA A 1 106 ? 10.876 -4.018 -6.895 1.00 90.69 106 ALA A O 1
ATOM 816 N N . THR A 1 107 ? 9.565 -2.421 -7.812 1.00 87.12 107 THR A N 1
ATOM 817 C CA . THR A 1 107 ? 10.400 -2.123 -8.984 1.00 87.12 107 THR A CA 1
ATOM 818 C C . THR A 1 107 ? 10.913 -0.687 -8.902 1.00 87.12 107 THR A C 1
ATOM 820 O O . THR A 1 107 ? 10.336 0.149 -8.208 1.00 87.12 107 THR A O 1
ATOM 823 N N . GLN A 1 108 ? 12.019 -0.398 -9.580 1.00 84.31 108 GLN A N 1
ATOM 824 C CA . GLN A 1 108 ? 12.593 0.943 -9.683 1.00 84.31 108 GLN A CA 1
ATOM 825 C C . GLN A 1 108 ? 12.901 1.249 -11.145 1.00 84.31 108 GLN A C 1
ATOM 827 O O . GLN A 1 108 ? 13.284 0.352 -11.897 1.00 84.31 108 GLN A O 1
ATOM 832 N N . ASN A 1 109 ? 12.744 2.511 -11.539 1.00 76.69 109 ASN A N 1
ATOM 833 C CA . ASN A 1 109 ? 13.158 2.992 -12.850 1.00 76.69 109 ASN A CA 1
ATOM 834 C C . ASN A 1 109 ? 14.568 3.608 -12.741 1.00 76.69 109 ASN A C 1
ATOM 836 O O . ASN A 1 109 ? 14.710 4.657 -12.109 1.00 76.69 109 ASN A O 1
ATOM 840 N N . PRO A 1 110 ? 15.610 2.994 -13.335 1.00 67.94 110 PRO A N 1
ATOM 841 C CA . PRO A 1 110 ? 17.000 3.416 -13.146 1.00 67.94 110 PRO A CA 1
ATOM 842 C C . PRO A 1 110 ? 17.325 4.776 -13.780 1.00 67.94 110 PRO A C 1
ATOM 844 O O . PRO A 1 110 ? 18.307 5.405 -13.397 1.00 67.94 110 PRO A O 1
ATOM 847 N N . LEU A 1 111 ? 16.515 5.245 -14.735 1.00 68.38 111 LEU A N 1
ATOM 848 C CA . LEU A 1 111 ? 16.738 6.515 -15.434 1.00 68.38 111 LEU A CA 1
ATOM 849 C C . LEU A 1 111 ? 16.210 7.729 -14.650 1.00 68.38 111 LEU A C 1
ATOM 851 O O . LEU A 1 111 ? 16.625 8.856 -14.908 1.00 68.38 111 LEU A O 1
ATOM 855 N N . GLU A 1 112 ? 15.329 7.512 -13.671 1.00 60.19 112 GLU A N 1
ATOM 856 C CA . GLU A 1 112 ? 14.715 8.568 -12.857 1.00 60.19 112 GLU A CA 1
ATOM 857 C C . GLU A 1 112 ? 15.411 8.723 -11.489 1.00 60.19 112 GLU A C 1
ATOM 859 O O . GLU A 1 112 ? 14.768 8.832 -10.448 1.00 60.19 112 GLU A O 1
ATOM 864 N N . GLN A 1 113 ? 16.751 8.747 -11.478 1.00 55.56 113 GLN A N 1
ATOM 865 C CA . GLN A 1 113 ? 17.551 9.138 -10.300 1.00 55.56 113 GLN A CA 1
ATOM 866 C C . GLN A 1 113 ? 17.656 10.669 -10.114 1.00 55.56 113 GLN A C 1
ATOM 868 O O . GLN A 1 113 ? 18.349 11.150 -9.216 1.00 55.56 113 GLN A O 1
ATOM 873 N N . TYR A 1 114 ? 16.981 11.471 -10.944 1.00 43.00 114 TYR A N 1
ATOM 874 C CA . TYR A 1 114 ? 16.982 12.928 -10.807 1.00 43.00 114 TYR A CA 1
ATOM 875 C C . TYR A 1 114 ? 16.224 13.352 -9.539 1.00 43.00 114 TYR A C 1
ATOM 877 O O . TYR A 1 114 ? 14.998 13.396 -9.520 1.00 43.00 114 TYR A O 1
ATOM 885 N N . GLY A 1 115 ? 16.973 13.686 -8.483 1.00 47.44 115 GLY A N 1
ATOM 886 C CA . GLY A 1 115 ? 16.436 14.205 -7.218 1.00 47.44 115 GLY A CA 1
ATOM 887 C C . GLY A 1 115 ? 16.444 13.222 -6.045 1.00 47.44 115 GLY A C 1
ATOM 888 O O . GLY A 1 115 ? 15.792 13.484 -5.036 1.00 47.44 115 GLY A O 1
ATOM 889 N N . THR A 1 116 ? 17.170 12.106 -6.134 1.00 41.31 116 THR A N 1
ATOM 890 C CA . THR A 1 116 ? 17.283 11.163 -5.015 1.00 41.31 116 THR A CA 1
ATOM 891 C C . THR A 1 116 ? 18.056 11.768 -3.845 1.00 41.31 116 THR A C 1
ATOM 893 O O . THR A 1 116 ? 19.249 12.057 -3.953 1.00 41.31 116 THR A O 1
ATOM 896 N N . PHE A 1 117 ? 17.388 11.879 -2.697 1.00 47.06 117 PHE A N 1
ATOM 897 C CA . PHE A 1 117 ? 18.070 11.781 -1.413 1.00 47.06 117 PHE A CA 1
ATOM 898 C C . PHE A 1 117 ? 18.598 10.343 -1.288 1.00 47.06 117 PHE A C 1
ATOM 900 O O . PHE A 1 117 ? 17.836 9.412 -1.564 1.00 47.06 117 PHE A O 1
ATOM 907 N N . PRO A 1 118 ? 19.881 10.139 -0.949 1.00 40.19 118 PRO A N 1
ATOM 908 C CA . PRO A 1 118 ? 20.420 8.798 -0.771 1.00 40.19 118 PRO A CA 1
ATOM 909 C C . PRO A 1 118 ? 19.684 8.088 0.376 1.00 40.19 118 PRO A C 1
ATOM 911 O O . PRO A 1 118 ? 19.401 8.711 1.402 1.00 40.19 118 PRO A O 1
ATOM 914 N N . LEU A 1 119 ? 19.349 6.812 0.153 1.00 45.50 119 LEU A N 1
ATOM 915 C CA . LEU A 1 119 ? 18.860 5.874 1.171 1.00 45.50 119 LEU A CA 1
ATOM 916 C C . LEU A 1 119 ? 19.970 5.520 2.166 1.00 45.50 119 LEU A C 1
ATOM 918 O O . LEU A 1 119 ? 21.130 5.379 1.715 1.00 45.50 119 LEU A O 1
#